Protein AF-K0RCV1-F1 (afdb_monomer)

pLDDT: mean 81.71, std 14.62, range [35.69, 92.94]

Organism: Thalassiosira oceanica (NCBI:txid159749)

Mean predicted aligned error: 7.87 Å

Structure (mmCIF, N/CA/C/O backbone):
data_AF-K0RCV1-F1
#
_entry.id   AF-K0RCV1-F1
#
loop_
_atom_site.group_PDB
_atom_site.id
_atom_site.type_symbol
_atom_site.label_atom_id
_atom_site.label_alt_id
_atom_site.label_comp_id
_atom_site.label_asym_id
_atom_site.label_entity_id
_atom_site.label_seq_id
_atom_site.pdbx_PDB_ins_code
_atom_site.Cartn_x
_atom_site.Cartn_y
_atom_site.Cartn_z
_atom_site.occupancy
_atom_site.B_iso_or_equiv
_atom_site.auth_seq_id
_atom_site.auth_comp_id
_atom_site.auth_asym_id
_atom_site.auth_atom_id
_atom_site.pdbx_PDB_model_num
ATOM 1 N N . MET A 1 1 ? -15.318 2.393 6.350 1.00 85.25 1 MET A N 1
ATOM 2 C CA . MET A 1 1 ? -13.837 2.416 6.229 1.00 85.25 1 MET A CA 1
ATOM 3 C C . MET A 1 1 ? -13.333 1.058 5.774 1.00 85.25 1 MET A C 1
ATOM 5 O O . MET A 1 1 ? -12.731 1.005 4.711 1.00 85.25 1 MET A O 1
ATOM 9 N N . LEU A 1 2 ? -13.640 -0.018 6.510 1.00 87.50 2 LEU A N 1
ATOM 10 C CA . LEU A 1 2 ? -13.223 -1.374 6.148 1.00 87.50 2 LEU A CA 1
ATOM 11 C C . LEU A 1 2 ? -13.758 -1.820 4.776 1.00 87.50 2 LEU A C 1
ATOM 13 O O . LEU A 1 2 ? -12.996 -2.344 3.976 1.00 87.50 2 LEU A O 1
ATOM 17 N N . ASP A 1 3 ? -15.007 -1.494 4.440 1.00 90.44 3 ASP A N 1
ATOM 18 C CA . ASP A 1 3 ? -15.555 -1.798 3.106 1.00 90.44 3 ASP A CA 1
ATOM 19 C C . ASP A 1 3 ? -14.779 -1.100 1.984 1.00 90.44 3 ASP A C 1
ATOM 21 O O . ASP A 1 3 ? -14.496 -1.698 0.950 1.00 90.44 3 ASP A O 1
ATOM 25 N N . ASN A 1 4 ? -14.360 0.150 2.212 1.00 92.25 4 ASN A N 1
ATOM 26 C CA . ASN A 1 4 ? -13.530 0.886 1.258 1.00 92.25 4 ASN A CA 1
ATOM 27 C C . ASN A 1 4 ? -12.146 0.246 1.124 1.00 92.25 4 ASN A C 1
ATOM 29 O O . ASN A 1 4 ? -11.599 0.235 0.026 1.00 92.25 4 ASN A O 1
ATOM 33 N N . LEU A 1 5 ? -11.588 -0.282 2.221 1.00 91.69 5 LEU A N 1
ATOM 34 C CA . LEU A 1 5 ? -10.308 -0.987 2.215 1.00 91.69 5 LEU A CA 1
ATOM 35 C C . LEU A 1 5 ? -10.399 -2.250 1.353 1.00 91.69 5 LEU A C 1
ATOM 37 O O . LEU A 1 5 ? -9.598 -2.437 0.440 1.00 91.69 5 LEU A O 1
ATOM 41 N N . LEU A 1 6 ? -11.409 -3.084 1.612 1.00 91.81 6 LEU A N 1
ATOM 42 C CA . LEU A 1 6 ? -11.636 -4.327 0.877 1.00 91.81 6 LEU A CA 1
ATOM 43 C C . LEU A 1 6 ? -11.953 -4.059 -0.597 1.00 91.81 6 LEU A C 1
ATOM 45 O O . LEU A 1 6 ? -11.437 -4.747 -1.475 1.00 91.81 6 LEU A O 1
ATOM 49 N N . TYR A 1 7 ? -12.742 -3.021 -0.879 1.00 92.81 7 TYR A N 1
ATOM 50 C CA . TYR A 1 7 ? -13.031 -2.582 -2.239 1.00 92.81 7 TYR A CA 1
ATOM 51 C C . TYR A 1 7 ? -11.771 -2.104 -2.970 1.00 92.81 7 TYR A C 1
ATOM 53 O O . TYR A 1 7 ? -11.524 -2.521 -4.101 1.00 92.81 7 TYR A O 1
ATOM 61 N N . ALA A 1 8 ? -10.955 -1.261 -2.329 1.00 92.19 8 ALA A N 1
ATOM 62 C CA . ALA A 1 8 ? -9.707 -0.771 -2.905 1.00 92.19 8 ALA A CA 1
ATOM 63 C C . ALA A 1 8 ? -8.751 -1.924 -3.225 1.00 92.19 8 ALA A C 1
ATOM 65 O O . ALA A 1 8 ? -8.190 -1.948 -4.320 1.00 92.19 8 ALA A O 1
ATOM 66 N N . ASN A 1 9 ? -8.630 -2.893 -2.313 1.00 89.69 9 ASN A N 1
ATOM 67 C CA . ASN A 1 9 ? -7.820 -4.088 -2.529 1.00 89.69 9 ASN A CA 1
ATOM 68 C C . ASN A 1 9 ? -8.355 -4.920 -3.706 1.00 89.69 9 ASN A C 1
ATOM 70 O O . ASN A 1 9 ? -7.635 -5.193 -4.661 1.00 89.69 9 ASN A O 1
ATOM 74 N N . SER A 1 10 ? -9.656 -5.231 -3.709 1.00 91.44 10 SER A N 1
ATOM 75 C CA . SER A 1 10 ? -10.301 -6.030 -4.763 1.00 91.44 10 SER A CA 1
ATOM 76 C C . SER A 1 10 ? -10.205 -5.403 -6.159 1.00 91.44 10 SER A C 1
ATOM 78 O O . SER A 1 10 ? -10.194 -6.123 -7.158 1.00 91.44 10 SER A O 1
ATOM 80 N N . LYS A 1 11 ? -10.157 -4.070 -6.247 1.00 90.69 11 LYS A N 1
ATOM 81 C CA . LYS A 1 11 ? -10.046 -3.324 -7.508 1.00 90.69 11 LYS A CA 1
ATOM 82 C C . LYS A 1 11 ? -8.618 -2.888 -7.841 1.00 90.69 11 LYS A C 1
ATOM 84 O O . LYS A 1 11 ? -8.438 -2.177 -8.824 1.00 90.69 11 LYS A O 1
ATOM 89 N N . ASN A 1 12 ? -7.628 -3.306 -7.050 1.00 87.44 12 ASN A N 1
ATOM 90 C CA . ASN A 1 12 ? -6.220 -2.942 -7.209 1.00 87.44 12 ASN A CA 1
ATOM 91 C C . ASN A 1 12 ? -5.989 -1.416 -7.279 1.00 87.44 12 ASN A C 1
ATOM 93 O O . ASN A 1 12 ? -5.199 -0.904 -8.071 1.00 87.44 12 ASN A O 1
ATOM 97 N N . LEU A 1 13 ? -6.720 -0.660 -6.455 1.00 90.81 13 LEU A N 1
ATOM 98 C CA . LEU A 1 13 ? -6.657 0.801 -6.418 1.00 90.81 13 LEU A CA 1
ATOM 99 C C . LEU A 1 13 ? -5.556 1.258 -5.459 1.00 90.81 13 LEU A C 1
ATOM 101 O O . LEU A 1 13 ? -5.840 1.769 -4.376 1.00 90.81 13 LEU A O 1
ATOM 105 N N . ALA A 1 14 ? -4.295 1.095 -5.863 1.00 90.81 14 ALA A N 1
ATOM 106 C CA . ALA A 1 14 ? -3.131 1.302 -4.998 1.00 90.81 14 ALA A CA 1
ATOM 107 C C . ALA A 1 14 ? -3.084 2.695 -4.328 1.00 90.81 14 ALA A C 1
ATOM 109 O O . ALA A 1 14 ? -2.796 2.806 -3.137 1.00 90.81 14 ALA A O 1
ATOM 110 N N . LEU A 1 15 ? -3.442 3.766 -5.050 1.00 90.56 15 LEU A N 1
ATOM 111 C CA . LEU A 1 15 ? -3.511 5.121 -4.479 1.00 90.56 15 LEU A CA 1
ATOM 112 C C . LEU A 1 15 ? -4.614 5.268 -3.427 1.00 90.56 15 LEU A C 1
ATOM 114 O O . LEU A 1 15 ? -4.438 5.977 -2.436 1.00 90.56 15 LEU A O 1
ATOM 118 N N . PHE A 1 16 ? -5.764 4.628 -3.641 1.00 92.75 16 PHE A N 1
ATOM 119 C CA . PHE A 1 16 ? -6.870 4.696 -2.691 1.00 92.75 16 PHE A CA 1
ATOM 120 C C . PHE A 1 16 ? -6.574 3.852 -1.451 1.00 92.75 16 PHE A C 1
ATOM 122 O O . PHE A 1 16 ? -6.797 4.311 -0.332 1.00 92.75 16 PHE A O 1
ATOM 129 N N . LEU A 1 17 ? -5.984 2.672 -1.651 1.00 92.19 17 LEU A N 1
ATOM 130 C CA . LEU A 1 17 ? -5.510 1.801 -0.584 1.00 92.19 17 LEU A CA 1
ATOM 131 C C . LEU A 1 17 ? -4.491 2.528 0.309 1.00 92.19 17 LEU A C 1
ATOM 133 O O . LEU A 1 17 ? -4.665 2.548 1.526 1.00 92.19 17 LEU A O 1
ATOM 137 N N . GLU A 1 18 ? -3.513 3.234 -0.279 1.00 91.75 18 GLU A N 1
ATOM 138 C CA . GLU A 1 18 ? -2.559 4.074 0.466 1.00 91.75 18 GLU A CA 1
ATOM 139 C C . GLU A 1 18 ? -3.275 5.102 1.355 1.00 91.75 18 GLU A C 1
ATOM 141 O O . GLU A 1 18 ? -2.965 5.230 2.541 1.00 91.75 18 GLU A O 1
ATOM 146 N N . ARG A 1 19 ? -4.264 5.822 0.812 1.00 92.25 19 ARG A N 1
ATOM 147 C CA . ARG A 1 19 ? -5.004 6.847 1.568 1.00 92.25 19 ARG A CA 1
ATOM 148 C C . ARG A 1 19 ? -5.785 6.262 2.740 1.00 92.25 19 ARG A C 1
ATOM 150 O O . ARG A 1 19 ? -5.860 6.895 3.793 1.00 92.25 19 ARG A O 1
ATOM 157 N N . ILE A 1 20 ? -6.365 5.077 2.566 1.00 92.94 20 ILE A N 1
ATOM 158 C CA . ILE A 1 20 ? -7.084 4.385 3.636 1.00 92.94 20 ILE A CA 1
ATOM 159 C C . ILE A 1 20 ? -6.098 3.932 4.717 1.00 92.94 20 ILE A C 1
ATOM 161 O O . ILE A 1 20 ? -6.345 4.188 5.894 1.00 92.94 20 ILE A O 1
ATOM 165 N N . MET A 1 21 ? -4.957 3.346 4.345 1.00 91.94 21 MET A N 1
ATOM 166 C CA . MET A 1 21 ? -3.936 2.922 5.310 1.00 91.94 21 MET A CA 1
ATOM 167 C C . MET A 1 21 ? -3.317 4.096 6.074 1.00 91.94 21 MET A C 1
ATOM 169 O O . MET A 1 21 ? -3.056 3.977 7.271 1.00 91.94 21 MET A O 1
ATOM 173 N N . ASP A 1 22 ? -3.109 5.247 5.427 1.00 91.31 22 ASP A N 1
ATOM 174 C CA . ASP A 1 22 ? -2.687 6.483 6.104 1.00 91.31 22 ASP A CA 1
ATOM 175 C C . ASP A 1 22 ? -3.733 6.934 7.136 1.00 91.31 22 ASP A C 1
ATOM 177 O O . ASP A 1 22 ? -3.387 7.389 8.228 1.00 91.31 22 ASP A O 1
ATOM 181 N N . PHE A 1 23 ? -5.021 6.849 6.788 1.00 92.06 23 PHE A N 1
ATOM 182 C CA . PHE A 1 23 ? -6.111 7.224 7.686 1.00 92.06 23 PHE A CA 1
ATOM 183 C C . PHE A 1 23 ? -6.175 6.298 8.903 1.00 92.06 23 PHE A C 1
ATOM 185 O O . PHE A 1 23 ? -6.308 6.790 10.025 1.00 92.06 23 PHE A O 1
ATOM 192 N N . VAL A 1 24 ? -6.043 4.984 8.690 1.00 91.19 24 VAL A N 1
ATOM 193 C CA . VAL A 1 24 ? -6.030 3.989 9.771 1.00 91.19 24 VAL A CA 1
ATOM 194 C C . VAL A 1 24 ? -4.838 4.219 10.695 1.00 91.19 24 VAL A C 1
ATOM 196 O O . VAL A 1 24 ? -5.029 4.321 11.903 1.00 91.19 24 VAL A O 1
ATOM 199 N N . ALA A 1 25 ? -3.633 4.393 10.144 1.00 90.06 25 ALA A N 1
ATOM 200 C CA . ALA A 1 25 ? -2.430 4.638 10.938 1.00 90.06 25 ALA A CA 1
ATOM 201 C C . ALA A 1 25 ? -2.526 5.921 11.788 1.00 90.06 25 ALA A C 1
ATOM 203 O O . ALA A 1 25 ? -2.074 5.942 12.929 1.00 90.06 25 ALA A O 1
ATOM 204 N N . LYS A 1 26 ? -3.147 6.988 11.262 1.00 91.06 26 LYS A N 1
ATOM 205 C CA . LYS A 1 26 ? -3.317 8.268 11.978 1.00 91.06 26 LYS A CA 1
ATOM 206 C C . LYS A 1 26 ? -4.382 8.252 13.072 1.00 91.06 26 LYS A C 1
ATOM 208 O O . LYS A 1 26 ? -4.302 9.074 13.975 1.00 91.06 26 LYS A O 1
ATOM 213 N N . ASN A 1 27 ? -5.387 7.386 12.961 1.00 91.56 27 ASN A N 1
ATOM 214 C CA . ASN A 1 27 ? -6.532 7.334 13.877 1.00 91.56 27 ASN A CA 1
ATOM 215 C C . ASN A 1 27 ? -6.600 5.995 14.626 1.00 91.56 27 ASN A C 1
ATOM 217 O O . ASN A 1 27 ? -7.687 5.543 14.989 1.00 91.56 27 ASN A O 1
ATOM 221 N N . GLY A 1 28 ? -5.456 5.327 14.809 1.00 87.81 28 GLY A N 1
ATOM 222 C CA . GLY A 1 28 ? -5.398 4.006 15.433 1.00 87.81 28 GLY A CA 1
ATOM 223 C C . GLY A 1 28 ? -6.036 3.977 16.825 1.00 87.81 28 GLY A C 1
ATOM 224 O O . GLY A 1 28 ? -6.749 3.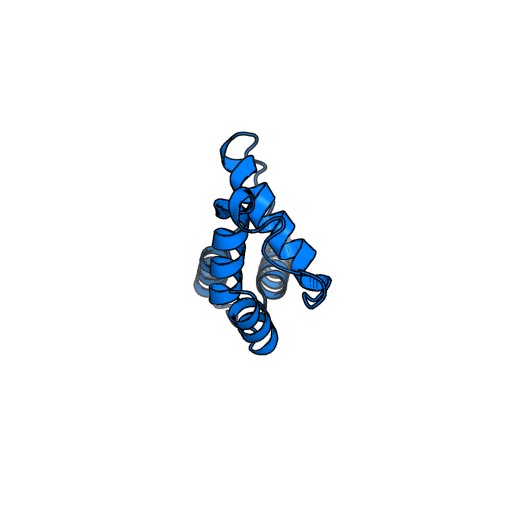034 17.142 1.00 87.81 28 GLY A O 1
ATOM 225 N N . ASP A 1 29 ? -5.880 5.047 17.605 1.00 88.94 29 ASP A N 1
ATOM 226 C CA . ASP A 1 29 ? -6.480 5.240 18.933 1.00 88.94 29 ASP A CA 1
ATOM 227 C C . ASP A 1 29 ? -8.015 5.161 18.940 1.00 88.94 29 ASP A C 1
ATOM 229 O O . ASP A 1 29 ? -8.599 4.690 19.909 1.00 88.94 29 ASP A O 1
ATOM 233 N N . LYS A 1 30 ? -8.665 5.589 17.853 1.00 88.62 30 LYS A N 1
ATOM 234 C CA . LYS A 1 30 ? -10.130 5.573 17.707 1.00 88.62 30 LYS A CA 1
ATOM 235 C C . LYS A 1 30 ? -10.658 4.310 17.041 1.00 88.62 30 LYS A C 1
ATOM 237 O O . LYS A 1 30 ? -11.851 4.044 17.098 1.00 88.62 30 LYS A O 1
ATOM 242 N N . ILE A 1 31 ? -9.802 3.592 16.319 1.00 88.38 31 ILE A N 1
ATOM 243 C CA . ILE A 1 31 ? -10.194 2.430 15.511 1.00 88.38 31 ILE A CA 1
ATOM 244 C C . ILE A 1 31 ? -9.963 1.129 16.288 1.00 88.38 31 ILE A C 1
ATOM 246 O O . ILE A 1 31 ? -10.726 0.173 16.130 1.00 88.38 31 ILE A O 1
ATOM 250 N N . VAL A 1 32 ? -8.925 1.080 17.128 1.00 85.94 32 VAL A N 1
ATOM 251 C CA . VAL A 1 32 ? -8.624 -0.076 17.979 1.00 85.94 32 VAL A CA 1
ATOM 252 C C . VAL A 1 32 ? -9.772 -0.289 18.968 1.00 85.94 32 VAL A C 1
ATOM 254 O O . VAL A 1 32 ? -10.075 0.580 19.774 1.00 85.94 32 VAL A O 1
ATOM 257 N N . GLY A 1 33 ? -10.409 -1.460 18.895 1.00 84.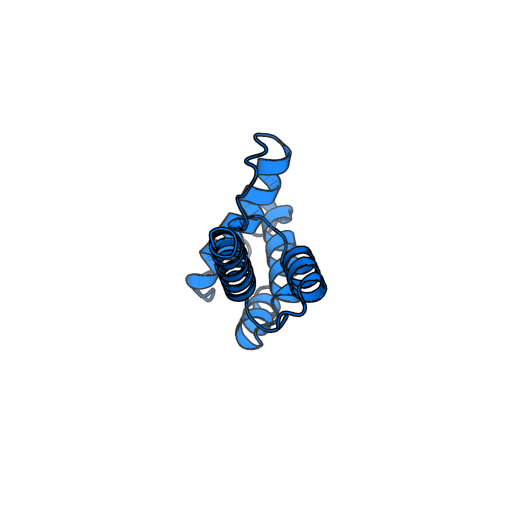50 33 GLY A N 1
ATOM 258 C CA . GLY A 1 33 ? -11.562 -1.828 19.727 1.00 84.50 33 GLY A CA 1
ATOM 259 C C . GLY A 1 33 ? -12.924 -1.556 19.081 1.00 84.50 33 GLY A C 1
ATOM 260 O O . GLY A 1 33 ? -13.871 -2.279 19.372 1.00 84.50 33 GLY A O 1
ATOM 261 N N . GLU A 1 34 ? -13.006 -0.608 18.144 1.00 87.12 34 GLU A N 1
ATOM 262 C CA . GLU A 1 34 ? -14.257 -0.233 17.462 1.00 87.12 34 GLU A CA 1
ATOM 263 C C . GLU A 1 34 ? -14.476 -0.996 1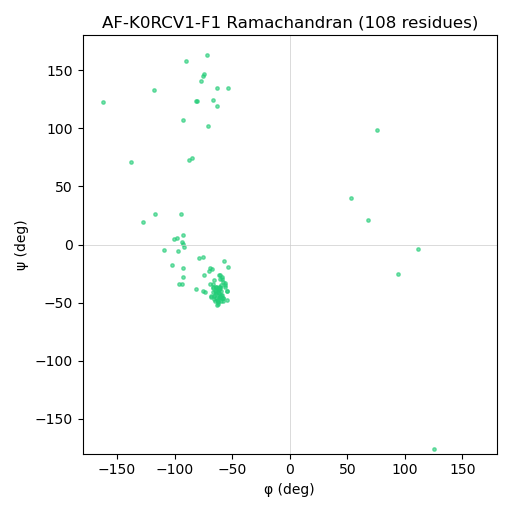6.146 1.00 87.12 34 GLU A C 1
ATOM 265 O O . GLU A 1 34 ? -15.608 -1.208 15.712 1.00 87.12 34 GLU A O 1
ATOM 270 N N . VAL A 1 35 ? -13.393 -1.420 15.483 1.00 84.69 35 VAL A N 1
ATOM 271 C CA . VAL A 1 35 ? -13.453 -2.115 14.187 1.00 84.69 35 VAL A CA 1
ATOM 272 C C . VAL A 1 35 ? -12.876 -3.524 14.295 1.00 84.69 35 VAL A C 1
ATOM 274 O O . VAL A 1 35 ? -11.774 -3.728 14.804 1.00 84.69 35 VAL A O 1
ATOM 277 N N . SER A 1 36 ? -13.600 -4.511 13.755 1.00 85.94 36 SER A N 1
ATOM 278 C CA . SER A 1 36 ? -13.084 -5.874 13.593 1.00 85.94 36 SER A CA 1
ATOM 279 C C . SER A 1 36 ? -12.203 -5.973 12.351 1.00 85.94 36 SER A C 1
ATOM 281 O O . SER A 1 36 ? -12.658 -5.722 11.237 1.00 85.94 36 SER A O 1
ATOM 283 N N . PHE A 1 37 ? -10.956 -6.405 12.533 1.00 86.19 37 PHE A N 1
ATOM 284 C CA . PHE A 1 37 ? -10.012 -6.645 11.437 1.00 86.19 37 PHE A CA 1
ATOM 285 C C . PHE A 1 37 ? -10.012 -8.100 10.934 1.00 86.19 37 PHE A C 1
ATOM 287 O O . PHE A 1 37 ? -9.192 -8.463 10.100 1.00 86.19 37 PHE A O 1
ATOM 294 N N . SER A 1 38 ? -10.944 -8.939 11.403 1.00 87.44 38 SER A N 1
ATOM 295 C CA . SER A 1 38 ? -11.023 -10.369 11.046 1.00 87.44 38 SER A CA 1
ATOM 296 C C . SER A 1 38 ? -11.220 -10.640 9.549 1.00 87.44 38 SER A C 1
ATOM 298 O O . SER A 1 38 ? -10.839 -11.695 9.058 1.00 87.44 38 SER A O 1
ATOM 300 N N . SER A 1 39 ? -11.814 -9.688 8.826 1.00 85.19 39 SER A N 1
ATOM 301 C CA . SER A 1 39 ? -12.072 -9.787 7.384 1.00 85.19 39 SER A CA 1
ATOM 302 C C . SER A 1 39 ? -10.970 -9.159 6.527 1.00 85.19 39 SER A C 1
ATOM 304 O O . SER A 1 39 ? -11.111 -9.108 5.309 1.00 85.1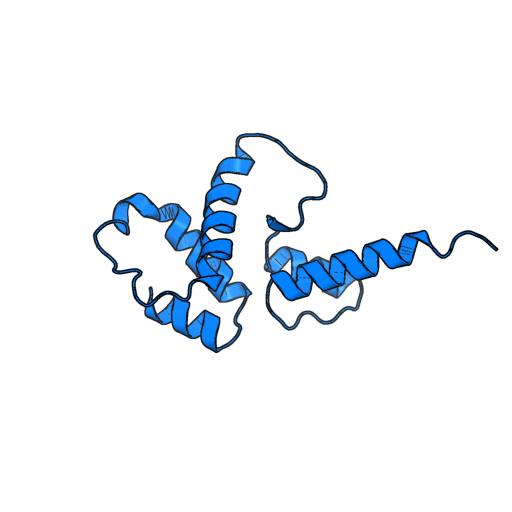9 39 SER A O 1
ATOM 306 N N . VAL A 1 40 ? -9.899 -8.639 7.137 1.00 86.06 40 VAL A N 1
ATOM 307 C CA . VAL A 1 40 ? -8.793 -8.010 6.404 1.00 86.06 40 VAL A CA 1
ATOM 308 C C . VAL A 1 40 ? -7.848 -9.094 5.888 1.00 86.06 40 VAL A C 1
ATOM 310 O O . VAL A 1 40 ? -7.331 -9.872 6.691 1.00 86.06 40 VAL A O 1
ATOM 313 N N . PRO A 1 41 ? -7.585 -9.146 4.570 1.00 87.56 41 PRO A N 1
ATOM 314 C CA . PRO A 1 41 ? -6.573 -10.027 4.005 1.00 87.56 41 PRO A CA 1
ATOM 315 C C . PRO A 1 41 ? -5.208 -9.835 4.671 1.00 87.56 41 PRO A C 1
ATOM 317 O O . PRO A 1 41 ? -4.747 -8.707 4.850 1.00 87.56 41 PRO A O 1
ATOM 320 N N . GLY A 1 42 ? -4.539 -10.941 5.002 1.00 86.44 42 GLY A N 1
ATOM 321 C CA . GLY A 1 42 ? -3.230 -10.908 5.664 1.00 86.44 42 GLY A CA 1
ATOM 322 C C . GLY A 1 42 ? -2.160 -10.153 4.868 1.00 86.44 42 GLY A C 1
ATOM 323 O O . GLY A 1 42 ? -1.296 -9.520 5.464 1.00 86.44 42 GLY A O 1
ATOM 324 N N . GLU A 1 43 ? -2.257 -10.137 3.539 1.00 84.75 43 GLU A N 1
ATOM 325 C CA . GLU A 1 43 ? -1.387 -9.354 2.647 1.00 84.75 43 GLU A CA 1
ATOM 326 C C . GLU A 1 43 ? -1.385 -7.845 2.966 1.00 84.75 43 GLU A C 1
ATOM 328 O O . GLU A 1 43 ? -0.340 -7.202 2.911 1.00 84.75 43 GLU A O 1
ATOM 333 N N . LEU A 1 44 ? -2.515 -7.293 3.428 1.00 88.12 44 LEU A N 1
ATOM 334 C CA . LEU A 1 44 ? -2.649 -5.873 3.769 1.00 88.12 44 LEU A CA 1
ATOM 335 C C . LEU A 1 44 ? -1.979 -5.498 5.097 1.00 88.12 44 LEU A C 1
ATOM 337 O O . LEU A 1 44 ? -1.839 -4.314 5.414 1.00 88.12 44 LEU A O 1
ATOM 341 N N . THR A 1 45 ? -1.554 -6.484 5.894 1.00 88.25 45 THR A N 1
ATOM 342 C CA . THR A 1 45 ? -0.822 -6.219 7.142 1.00 88.25 45 THR A CA 1
ATOM 343 C C . THR A 1 45 ? 0.518 -5.545 6.862 1.00 88.25 45 THR A C 1
ATOM 345 O O . THR A 1 45 ? 0.893 -4.621 7.584 1.00 88.25 45 THR A O 1
ATOM 348 N N . SER A 1 46 ? 1.192 -5.926 5.775 1.00 86.69 46 SER A N 1
ATOM 349 C CA . SER A 1 46 ? 2.434 -5.302 5.313 1.00 86.69 46 SER A CA 1
ATOM 350 C C . SER A 1 46 ? 2.229 -3.828 4.969 1.00 86.69 46 SER A C 1
ATOM 352 O O . SER A 1 46 ? 3.022 -2.980 5.385 1.00 86.69 46 SER A O 1
ATOM 354 N N . ASP A 1 47 ? 1.138 -3.501 4.276 1.00 88.38 47 ASP A N 1
ATOM 355 C CA . ASP A 1 47 ? 0.788 -2.123 3.922 1.00 88.38 47 ASP A CA 1
ATOM 356 C C . ASP A 1 47 ? 0.451 -1.286 5.159 1.00 88.38 47 ASP A C 1
ATOM 358 O O . ASP A 1 47 ? 0.891 -0.138 5.287 1.00 88.38 47 ASP A O 1
ATOM 362 N N . LEU A 1 48 ? -0.282 -1.870 6.111 1.00 89.56 48 LEU A N 1
ATOM 363 C CA . LEU A 1 48 ? -0.616 -1.221 7.376 1.00 89.56 48 LEU A CA 1
ATOM 364 C C . LEU A 1 48 ? 0.636 -0.942 8.219 1.00 89.56 48 LEU A C 1
ATOM 366 O O . LEU A 1 48 ? 0.802 0.174 8.723 1.00 89.56 48 LEU A O 1
ATOM 370 N N . LEU A 1 49 ? 1.534 -1.924 8.352 1.00 88.94 49 LEU A N 1
ATOM 371 C CA . LEU A 1 49 ? 2.819 -1.758 9.035 1.00 88.94 49 LEU A CA 1
ATOM 372 C C . LEU A 1 49 ? 3.663 -0.695 8.339 1.00 88.94 49 LEU A C 1
ATOM 374 O O . LEU A 1 49 ? 4.164 0.213 8.991 1.00 88.94 49 LEU A O 1
ATOM 378 N N . THR A 1 50 ? 3.743 -0.738 7.012 1.00 88.00 50 THR A N 1
ATOM 379 C CA . THR A 1 50 ? 4.476 0.254 6.224 1.00 88.00 50 THR A CA 1
ATOM 380 C C . THR A 1 50 ? 3.928 1.661 6.449 1.00 88.00 50 THR A C 1
ATOM 382 O O . THR A 1 50 ? 4.703 2.589 6.667 1.00 88.00 50 THR A O 1
ATOM 385 N N . SER A 1 51 ? 2.606 1.844 6.426 1.00 88.19 51 SER A N 1
ATOM 386 C CA . SER A 1 51 ? 1.954 3.131 6.706 1.00 88.19 51 SER A CA 1
ATOM 387 C C . SER A 1 51 ? 2.246 3.627 8.129 1.00 88.19 51 SER A C 1
ATOM 389 O O . SER A 1 51 ? 2.651 4.774 8.330 1.00 88.19 51 SER A O 1
ATOM 391 N N . THR A 1 52 ? 2.137 2.735 9.116 1.00 87.81 52 THR A N 1
ATOM 392 C CA . THR A 1 52 ? 2.373 3.036 10.535 1.00 87.81 52 THR A CA 1
ATOM 393 C C . THR A 1 52 ? 3.832 3.412 10.795 1.00 87.81 52 THR A C 1
ATOM 395 O O . THR A 1 52 ? 4.118 4.453 11.387 1.00 87.81 52 THR A O 1
ATOM 398 N N . THR A 1 53 ? 4.777 2.613 10.295 1.00 86.62 53 THR A N 1
ATOM 399 C CA . THR A 1 53 ? 6.215 2.862 10.429 1.00 86.62 53 THR A CA 1
ATOM 400 C C . THR A 1 53 ? 6.638 4.110 9.657 1.00 86.62 53 THR A C 1
ATOM 402 O O . THR A 1 53 ? 7.478 4.864 10.137 1.00 86.62 53 THR A O 1
ATOM 405 N N . ARG A 1 54 ? 6.023 4.416 8.509 1.00 84.00 54 ARG A N 1
ATOM 406 C CA . ARG A 1 54 ? 6.285 5.658 7.759 1.00 84.00 54 ARG A CA 1
ATOM 407 C C . ARG A 1 54 ? 5.964 6.911 8.575 1.00 84.00 54 ARG A C 1
ATOM 409 O O . ARG A 1 54 ? 6.711 7.881 8.489 1.00 84.00 54 ARG A O 1
ATOM 416 N N . GLY A 1 55 ? 4.912 6.879 9.397 1.00 72.56 55 GLY A N 1
ATOM 417 C CA . GLY A 1 55 ? 4.605 7.947 10.357 1.00 72.56 55 GLY A CA 1
ATOM 418 C C . GLY A 1 55 ? 5.624 8.078 11.500 1.00 72.56 55 GLY A C 1
ATOM 419 O O . GLY A 1 55 ? 5.726 9.139 12.107 1.00 72.56 55 GLY A O 1
ATOM 420 N N . GLN A 1 56 ? 6.399 7.025 11.780 1.00 70.25 56 GLN A N 1
ATOM 421 C CA . GLN A 1 56 ? 7.449 7.003 12.807 1.00 70.25 56 GLN A CA 1
ATOM 422 C C . GLN A 1 56 ? 8.845 7.347 12.246 1.00 70.25 56 GLN A C 1
ATOM 424 O O . GLN A 1 56 ? 9.645 7.987 12.931 1.00 70.25 56 GLN A O 1
ATOM 429 N N . ILE A 1 57 ? 9.145 6.966 10.997 1.00 64.56 57 ILE A N 1
ATOM 430 C CA . ILE A 1 57 ? 10.440 7.203 10.326 1.00 64.56 57 ILE A CA 1
ATOM 431 C C . ILE A 1 57 ? 10.698 8.694 10.086 1.00 64.56 57 ILE A C 1
ATOM 433 O O . ILE A 1 57 ? 11.847 9.124 10.170 1.00 64.56 57 ILE A O 1
ATOM 437 N N . SER A 1 58 ? 9.661 9.517 9.886 1.00 54.00 58 SER A N 1
ATOM 438 C CA . SER A 1 58 ? 9.821 10.980 9.807 1.00 54.00 58 SER A CA 1
ATOM 439 C C . SER A 1 58 ? 10.485 11.600 11.047 1.00 54.00 58 SER A C 1
ATOM 441 O O . SER A 1 58 ? 10.938 12.738 10.986 1.00 54.00 58 SER A O 1
ATOM 443 N N . SER A 1 59 ? 10.572 10.853 12.152 1.00 49.69 59 SER A N 1
ATOM 444 C CA . SER A 1 59 ? 11.165 11.278 13.422 1.00 49.69 59 SER A CA 1
ATOM 445 C C . SER A 1 59 ? 12.577 10.726 13.651 1.00 49.69 59 SER A C 1
ATOM 447 O O . SER A 1 59 ? 13.300 11.231 14.507 1.00 49.69 59 SER A O 1
ATOM 449 N N . SER A 1 60 ? 12.997 9.677 12.931 1.00 51.75 60 SER A N 1
ATOM 450 C CA . SER A 1 60 ? 14.300 9.044 13.155 1.00 51.75 60 SER A CA 1
ATOM 451 C C . SER A 1 60 ? 14.750 8.184 11.967 1.00 51.75 60 SER A C 1
ATOM 453 O O . SER A 1 60 ? 14.1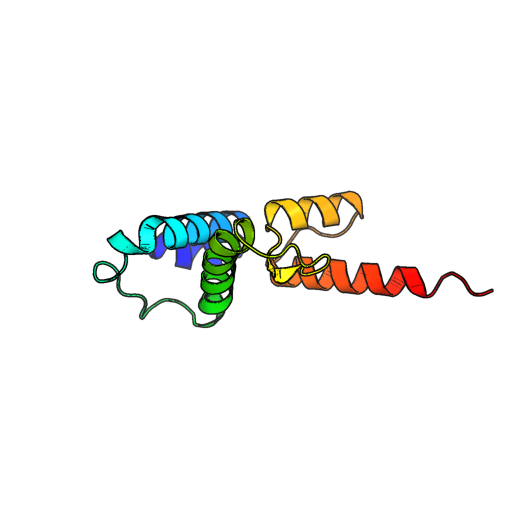04 7.203 11.617 1.00 51.75 60 SER A O 1
ATOM 455 N N . ARG A 1 61 ? 15.937 8.514 11.435 1.00 47.94 61 ARG A N 1
ATOM 456 C CA . ARG A 1 61 ? 16.725 7.765 10.433 1.00 47.94 61 ARG A CA 1
ATOM 457 C C . ARG A 1 61 ? 16.222 7.843 8.978 1.00 47.94 61 ARG A C 1
ATOM 459 O O . ARG A 1 61 ? 15.407 7.051 8.521 1.00 47.94 61 ARG A O 1
ATOM 466 N N . ASN A 1 62 ? 16.852 8.733 8.208 1.00 43.88 62 ASN A N 1
ATOM 467 C CA . ASN A 1 62 ? 16.906 8.628 6.750 1.00 43.88 62 ASN A CA 1
ATOM 468 C C . ASN A 1 62 ? 17.825 7.455 6.382 1.00 43.88 62 ASN A C 1
ATOM 470 O O . ASN A 1 62 ? 19.044 7.594 6.455 1.00 43.88 62 ASN A O 1
ATOM 474 N N . VAL A 1 63 ? 17.258 6.308 6.005 1.00 48.84 63 VAL A N 1
ATOM 475 C CA . VAL A 1 63 ? 18.002 5.265 5.285 1.00 48.84 63 VAL A CA 1
ATOM 476 C C . VAL A 1 63 ? 17.781 5.509 3.789 1.00 48.84 63 VAL A C 1
ATOM 478 O O . VAL A 1 63 ? 16.668 5.299 3.299 1.00 48.84 63 VAL A O 1
ATOM 481 N N . PRO A 1 64 ? 18.791 5.999 3.049 1.00 43.59 64 PRO A N 1
ATOM 482 C CA . PRO A 1 64 ? 18.675 6.207 1.613 1.00 43.59 64 PRO A CA 1
ATOM 483 C C . PRO A 1 64 ? 18.541 4.841 0.930 1.00 43.59 64 PRO A C 1
ATOM 485 O O . PRO A 1 64 ? 19.386 3.974 1.123 1.00 43.59 64 PRO A O 1
ATOM 488 N N . GLY A 1 65 ? 17.479 4.637 0.148 1.00 58.00 65 GLY A N 1
ATOM 489 C CA . GLY A 1 65 ? 17.304 3.434 -0.683 1.00 58.00 65 GLY A CA 1
ATOM 490 C C . GLY A 1 65 ? 16.182 2.482 -0.264 1.00 58.00 65 GLY A C 1
ATOM 491 O O . GLY A 1 65 ? 15.895 1.528 -0.985 1.00 58.00 65 GLY A O 1
ATOM 492 N N . ASP A 1 66 ? 15.487 2.745 0.843 1.00 71.00 66 ASP A N 1
ATOM 493 C CA . ASP A 1 66 ? 14.425 1.856 1.320 1.00 71.00 66 ASP A CA 1
ATOM 494 C C . ASP A 1 66 ? 13.082 2.160 0.628 1.00 71.00 66 ASP A C 1
ATOM 496 O O . ASP A 1 66 ? 12.166 2.761 1.194 1.00 71.00 66 ASP A O 1
ATOM 500 N N . LEU A 1 67 ? 12.973 1.751 -0.644 1.00 77.94 67 LEU A N 1
ATOM 501 C CA . LEU A 1 67 ? 11.784 1.956 -1.491 1.00 77.94 67 LEU A CA 1
ATOM 502 C C . LEU A 1 67 ? 10.482 1.441 -0.851 1.00 77.94 67 LEU A C 1
ATOM 504 O O . LEU A 1 67 ? 9.406 1.902 -1.219 1.00 77.94 67 LEU A O 1
ATOM 508 N N . LYS A 1 68 ? 10.576 0.543 0.140 1.00 80.44 68 LYS A N 1
ATOM 509 C CA . LYS A 1 68 ? 9.432 -0.008 0.877 1.00 80.44 68 LYS A CA 1
ATOM 510 C C . LYS A 1 68 ? 8.585 1.049 1.586 1.00 80.44 68 LYS A C 1
ATOM 512 O O . LYS A 1 68 ? 7.390 0.851 1.735 1.00 80.44 68 LYS A O 1
ATOM 517 N N . PHE A 1 69 ? 9.163 2.188 1.977 1.00 82.69 69 PHE A N 1
ATOM 518 C CA . PHE A 1 69 ? 8.420 3.274 2.634 1.00 82.69 69 PHE A CA 1
ATOM 519 C C . PHE A 1 69 ? 8.060 4.428 1.690 1.00 82.69 69 PHE A C 1
ATOM 521 O O . PHE A 1 69 ? 7.524 5.448 2.135 1.00 82.69 69 PHE A O 1
ATOM 528 N N . VAL A 1 70 ? 8.346 4.303 0.392 1.00 86.12 70 VAL A N 1
ATOM 529 C CA . VAL A 1 70 ? 7.985 5.317 -0.607 1.00 86.12 70 VAL A CA 1
ATOM 530 C C . VAL A 1 70 ? 6.483 5.244 -0.884 1.00 86.12 70 VAL A C 1
ATOM 532 O O . VAL A 1 70 ? 5.840 4.208 -0.715 1.00 86.12 70 VAL A O 1
ATOM 535 N N . ARG A 1 71 ? 5.860 6.391 -1.163 1.00 88.88 71 ARG A N 1
ATOM 536 C CA . ARG A 1 71 ? 4.416 6.467 -1.436 1.00 88.88 71 ARG A CA 1
ATOM 537 C C . ARG A 1 71 ? 4.122 5.942 -2.832 1.00 88.88 71 ARG A C 1
ATOM 539 O O . ARG A 1 71 ? 4.900 6.208 -3.737 1.00 88.88 71 ARG A O 1
ATOM 546 N N . VAL A 1 72 ? 2.987 5.284 -3.034 1.00 89.56 72 VAL A N 1
ATOM 547 C CA . VAL A 1 72 ? 2.501 4.844 -4.352 1.00 89.56 72 VAL A CA 1
ATOM 548 C C . VAL A 1 72 ? 2.443 6.024 -5.320 1.00 89.56 72 VAL A C 1
ATOM 550 O O . VAL A 1 72 ? 2.864 5.915 -6.466 1.00 89.56 72 VAL A O 1
ATOM 553 N N . SER A 1 73 ? 2.014 7.192 -4.836 1.00 87.69 73 SER A N 1
ATOM 554 C CA . SER A 1 73 ? 2.018 8.435 -5.619 1.00 87.69 73 SER A CA 1
ATOM 555 C C . SER A 1 73 ? 3.411 8.858 -6.100 1.00 87.69 73 SER A C 1
ATOM 557 O O . SER A 1 73 ? 3.547 9.389 -7.197 1.00 87.69 73 SER A O 1
ATOM 559 N N . GLU A 1 74 ? 4.446 8.614 -5.300 1.00 89.88 74 GLU A N 1
ATOM 560 C CA . GLU A 1 74 ? 5.839 8.904 -5.640 1.00 89.88 74 GLU A CA 1
ATOM 561 C C . GLU A 1 74 ? 6.448 7.799 -6.519 1.00 89.88 74 GLU A C 1
ATOM 563 O O . GLU A 1 74 ? 7.175 8.095 -7.463 1.00 89.88 74 GLU A O 1
ATOM 568 N N . LEU A 1 75 ? 6.111 6.531 -6.267 1.00 90.19 75 LEU A N 1
ATOM 569 C CA . LEU A 1 75 ? 6.507 5.399 -7.110 1.00 90.19 75 LEU A CA 1
ATOM 570 C C . LEU A 1 75 ? 5.981 5.569 -8.541 1.00 90.19 75 LEU A C 1
ATOM 572 O O . LEU A 1 75 ? 6.749 5.432 -9.490 1.00 90.19 75 LEU A O 1
ATOM 576 N N . GLY A 1 76 ? 4.710 5.952 -8.693 1.00 88.94 76 GLY A N 1
ATOM 577 C CA . GLY A 1 76 ? 4.101 6.205 -9.996 1.00 88.94 76 GLY A CA 1
ATOM 578 C C . GLY A 1 76 ? 4.774 7.345 -10.761 1.00 88.94 76 GLY A C 1
ATOM 579 O O . GLY A 1 76 ? 4.991 7.218 -11.961 1.00 88.94 76 GLY A O 1
ATOM 580 N N . LYS A 1 77 ? 5.193 8.417 -10.072 1.00 90.75 77 LYS A N 1
ATOM 581 C CA . LYS A 1 77 ? 5.991 9.490 -10.692 1.00 90.75 77 LYS A CA 1
ATOM 582 C C . LYS A 1 77 ? 7.330 8.969 -11.206 1.00 90.75 77 LYS A C 1
ATOM 584 O O . LYS A 1 77 ? 7.648 9.161 -12.369 1.00 90.75 77 LYS A O 1
ATOM 589 N N . ARG A 1 78 ? 8.073 8.232 -10.376 1.00 90.50 78 ARG A N 1
ATOM 590 C CA . ARG A 1 78 ? 9.384 7.678 -10.760 1.00 90.50 78 ARG A CA 1
ATOM 591 C C . ARG A 1 78 ? 9.301 6.702 -11.930 1.00 90.50 78 ARG A C 1
ATOM 593 O O . ARG A 1 78 ? 10.214 6.657 -12.748 1.00 90.50 78 ARG A O 1
ATOM 600 N N . LEU A 1 79 ? 8.237 5.902 -11.991 1.00 90.50 79 LEU A N 1
ATOM 601 C CA . LEU A 1 79 ? 7.976 5.013 -13.122 1.00 90.50 79 LEU A CA 1
ATOM 602 C C . LEU A 1 79 ? 7.627 5.806 -14.378 1.00 90.50 79 LEU A C 1
ATOM 604 O O . LEU A 1 79 ? 8.190 5.530 -15.434 1.00 90.50 79 LEU A O 1
ATOM 608 N N . HIS A 1 80 ? 6.767 6.818 -14.252 1.00 91.06 80 HIS A N 1
ATOM 609 C CA . HIS A 1 80 ? 6.403 7.698 -15.357 1.00 91.06 80 HIS A CA 1
ATOM 610 C C . HIS A 1 80 ? 7.624 8.399 -15.961 1.00 91.06 80 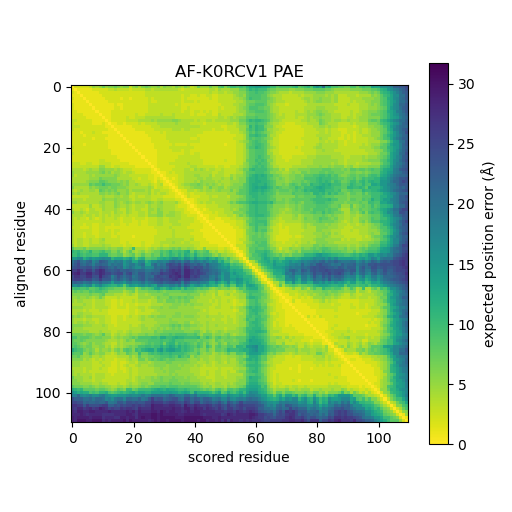HIS A C 1
ATOM 612 O O . HIS A 1 80 ? 7.810 8.359 -17.174 1.00 91.06 80 HIS A O 1
ATOM 618 N N . ASP A 1 81 ? 8.501 8.949 -15.118 1.00 91.50 81 ASP A N 1
ATOM 619 C CA . ASP A 1 81 ? 9.734 9.625 -15.540 1.00 91.50 81 ASP A CA 1
ATOM 620 C C . ASP A 1 81 ? 10.694 8.681 -16.291 1.00 91.50 81 ASP A C 1
ATOM 622 O O . ASP A 1 81 ? 11.490 9.119 -17.119 1.00 91.50 81 ASP A O 1
ATOM 626 N N . LYS A 1 82 ? 10.608 7.371 -16.023 1.00 89.12 82 LYS A N 1
ATOM 627 C CA . LYS A 1 82 ? 11.367 6.307 -16.701 1.00 89.12 82 LYS A CA 1
ATOM 628 C C . LYS A 1 82 ? 10.631 5.692 -17.899 1.00 89.12 82 LYS A C 1
ATOM 630 O O . LYS A 1 82 ? 11.165 4.776 -18.519 1.00 89.12 82 LYS A O 1
ATOM 635 N N . GLY A 1 83 ? 9.419 6.150 -18.217 1.00 90.00 83 GLY A N 1
ATOM 636 C CA . GLY A 1 83 ? 8.582 5.580 -19.278 1.00 90.00 83 GLY A CA 1
ATOM 637 C C . GLY A 1 83 ? 8.066 4.165 -18.983 1.00 90.00 83 GLY A C 1
ATOM 638 O O . GLY A 1 83 ? 7.732 3.432 -19.911 1.00 90.00 83 GLY A O 1
ATOM 639 N N . LEU A 1 84 ? 8.024 3.760 -17.710 1.00 89.88 84 LEU A N 1
ATOM 640 C CA . LEU A 1 84 ? 7.555 2.445 -17.273 1.00 89.88 84 LEU A CA 1
ATOM 641 C C . LEU A 1 84 ? 6.047 2.451 -16.983 1.00 89.88 84 LEU A C 1
ATOM 643 O O . LEU A 1 84 ? 5.446 3.492 -16.709 1.00 89.88 84 LEU A O 1
ATOM 647 N N . CYS A 1 85 ? 5.435 1.265 -17.023 1.00 86.25 85 CYS A N 1
ATOM 648 C CA . CYS A 1 85 ? 4.023 1.089 -16.693 1.00 86.25 85 CYS A CA 1
ATOM 649 C C . CYS A 1 85 ? 3.756 1.461 -15.226 1.00 86.25 85 CYS A C 1
ATOM 651 O O . CYS A 1 85 ? 4.501 1.058 -14.336 1.00 86.25 85 CYS A O 1
ATOM 653 N N . ILE A 1 86 ? 2.688 2.228 -14.992 1.00 83.88 86 ILE A N 1
ATOM 654 C CA . ILE A 1 86 ? 2.271 2.695 -13.659 1.00 83.88 86 ILE A CA 1
ATOM 655 C C . ILE A 1 86 ? 1.180 1.779 -13.072 1.00 83.88 86 ILE A C 1
ATOM 657 O O . ILE A 1 86 ? 0.794 1.944 -11.919 1.00 83.88 86 ILE A O 1
ATOM 661 N N . ASP A 1 87 ? 0.674 0.806 -13.833 1.00 79.62 87 ASP A N 1
ATOM 662 C CA . ASP A 1 87 ? -0.384 -0.081 -13.355 1.00 79.62 87 ASP A CA 1
ATOM 663 C C . ASP A 1 87 ? 0.163 -1.152 -12.406 1.00 79.62 87 ASP A C 1
ATOM 665 O O . ASP A 1 87 ? 1.233 -1.725 -12.617 1.00 79.62 87 ASP A O 1
ATOM 669 N N . GLY A 1 88 ? -0.611 -1.443 -11.359 1.00 82.00 88 GLY A N 1
ATOM 670 C CA . GLY A 1 88 ? -0.315 -2.500 -10.396 1.00 82.00 88 GLY A CA 1
ATOM 671 C C . GLY A 1 88 ? -0.283 -2.031 -8.943 1.00 82.00 88 GLY A C 1
ATOM 672 O O . GLY A 1 88 ? -0.578 -0.881 -8.610 1.00 82.00 88 GLY A O 1
ATOM 673 N N . SER A 1 89 ? 0.071 -2.964 -8.061 1.00 86.38 89 SER A N 1
ATOM 674 C CA . SER A 1 89 ? 0.248 -2.694 -6.635 1.00 86.38 89 SER A CA 1
ATOM 675 C C . SER A 1 89 ? 1.516 -1.870 -6.381 1.00 86.38 89 SER A C 1
ATOM 677 O O . SER A 1 89 ? 2.430 -1.832 -7.208 1.00 86.38 89 SER A O 1
ATOM 679 N N . GLY A 1 90 ? 1.628 -1.256 -5.198 1.00 85.50 90 GLY A N 1
ATOM 680 C CA . GLY A 1 90 ? 2.864 -0.576 -4.791 1.00 85.50 90 GLY A CA 1
ATOM 681 C C . GLY A 1 90 ? 4.091 -1.499 -4.827 1.00 85.50 90 GLY A C 1
ATOM 682 O O . GLY A 1 90 ? 5.173 -1.073 -5.222 1.00 85.50 90 GLY A O 1
ATOM 683 N N . GLU A 1 91 ? 3.916 -2.781 -4.505 1.00 86.69 91 GLU A N 1
ATOM 684 C CA . GLU A 1 91 ? 4.976 -3.793 -4.592 1.00 86.69 91 GLU A CA 1
ATOM 685 C C . GLU A 1 91 ? 5.447 -4.022 -6.031 1.00 86.69 91 GLU A C 1
ATOM 687 O O . GLU A 1 91 ? 6.653 -4.075 -6.276 1.00 86.69 91 GLU A O 1
ATOM 692 N N . THR A 1 92 ? 4.513 -4.078 -6.987 1.00 88.44 92 THR A N 1
ATOM 693 C CA . THR A 1 92 ? 4.830 -4.198 -8.420 1.00 88.44 92 THR A CA 1
ATOM 694 C C . THR A 1 92 ? 5.664 -3.004 -8.874 1.00 88.44 92 THR A C 1
ATOM 696 O O . THR A 1 92 ? 6.704 -3.166 -9.511 1.00 88.44 92 THR A O 1
ATOM 699 N N . MET A 1 93 ? 5.265 -1.797 -8.464 1.00 90.56 93 MET A N 1
ATOM 700 C CA . MET A 1 93 ? 5.999 -0.577 -8.795 1.00 90.56 93 MET A CA 1
ATOM 701 C C . MET A 1 93 ? 7.419 -0.572 -8.211 1.00 90.56 93 MET A C 1
ATOM 703 O O . MET A 1 93 ? 8.372 -0.170 -8.880 1.00 90.56 93 MET A O 1
ATOM 707 N N . ILE A 1 94 ? 7.581 -1.034 -6.967 1.00 89.56 94 ILE A N 1
ATOM 708 C CA . ILE A 1 94 ? 8.895 -1.159 -6.322 1.00 89.56 94 ILE A CA 1
ATOM 709 C C . ILE A 1 94 ? 9.760 -2.191 -7.049 1.00 89.56 94 ILE A C 1
ATOM 711 O O . ILE A 1 94 ? 10.946 -1.936 -7.256 1.00 89.56 94 ILE A O 1
ATOM 715 N N . ALA A 1 95 ? 9.195 -3.341 -7.422 1.00 89.75 95 ALA A N 1
ATOM 716 C CA . ALA A 1 95 ? 9.910 -4.385 -8.148 1.00 89.75 95 ALA A CA 1
ATOM 717 C C . ALA A 1 95 ? 10.437 -3.864 -9.494 1.00 89.75 95 ALA A C 1
ATOM 719 O O . ALA A 1 95 ? 11.638 -3.959 -9.743 1.00 89.75 95 ALA A O 1
ATOM 720 N N . LEU A 1 96 ? 9.581 -3.202 -10.281 1.00 90.00 96 LEU A N 1
ATOM 721 C CA . LEU A 1 96 ? 9.955 -2.586 -11.559 1.00 90.00 96 LEU A CA 1
ATOM 722 C C . LEU A 1 96 ? 11.068 -1.543 -11.400 1.00 90.00 96 LEU A C 1
ATOM 724 O O . LEU A 1 96 ? 12.030 -1.525 -12.168 1.00 90.00 96 LEU A O 1
ATOM 728 N N . LEU A 1 97 ? 10.980 -0.684 -10.378 1.00 89.50 97 LEU A N 1
ATOM 729 C CA . LEU A 1 97 ? 12.030 0.299 -10.107 1.00 89.50 97 LEU A CA 1
ATOM 730 C C . LEU A 1 97 ? 13.354 -0.367 -9.719 1.00 89.50 97 LEU A C 1
ATOM 732 O O . LEU A 1 97 ? 14.405 0.100 -10.154 1.00 89.50 97 LEU A O 1
ATOM 736 N N . LYS A 1 98 ? 13.332 -1.441 -8.923 1.00 88.50 98 LYS A N 1
ATOM 737 C CA . LYS A 1 98 ? 14.545 -2.180 -8.534 1.00 88.50 98 LYS A CA 1
ATOM 738 C C . LYS A 1 98 ? 15.202 -2.862 -9.729 1.00 88.50 98 LYS A C 1
ATOM 740 O O . LYS A 1 98 ? 16.407 -2.708 -9.909 1.00 88.50 98 LYS A O 1
ATOM 745 N N . GLU A 1 99 ? 14.419 -3.555 -10.549 1.00 87.81 99 GLU A N 1
ATOM 746 C CA . GLU A 1 99 ? 14.895 -4.224 -11.763 1.00 87.81 99 GLU A CA 1
ATOM 747 C C . GLU A 1 99 ? 15.559 -3.225 -12.720 1.00 87.81 99 GLU A C 1
ATOM 749 O O . GLU A 1 99 ? 16.706 -3.407 -13.122 1.00 87.81 99 GLU A O 1
ATOM 754 N N . ASN A 1 100 ? 14.892 -2.098 -12.985 1.00 85.56 100 ASN A N 1
ATOM 755 C CA . ASN A 1 100 ? 15.402 -1.069 -13.889 1.00 85.56 100 ASN A CA 1
ATOM 756 C C . ASN A 1 100 ? 16.610 -0.293 -13.322 1.00 85.56 100 ASN A C 1
ATOM 758 O O . ASN A 1 100 ? 17.394 0.297 -14.064 1.00 85.56 100 ASN A O 1
ATOM 762 N N . SER A 1 101 ? 16.772 -0.274 -11.996 1.00 80.50 101 SER A N 1
ATOM 763 C CA . SER A 1 101 ? 17.962 0.295 -11.354 1.00 80.50 101 SER A CA 1
ATOM 764 C C . SER A 1 101 ? 19.168 -0.637 -11.504 1.00 80.50 101 SER A C 1
ATOM 766 O O . SER A 1 101 ? 20.263 -0.162 -11.793 1.00 80.50 101 SER A O 1
ATOM 768 N N . ALA A 1 102 ? 18.966 -1.953 -11.374 1.00 66.06 102 ALA A N 1
ATOM 769 C CA . ALA A 1 102 ? 20.019 -2.959 -11.526 1.00 66.06 102 ALA A CA 1
ATOM 770 C C . ALA A 1 102 ? 20.507 -3.099 -12.981 1.00 66.06 102 ALA A C 1
ATOM 772 O O . ALA A 1 102 ? 21.694 -3.297 -13.216 1.00 66.06 102 ALA A O 1
ATOM 773 N N . SER A 1 103 ? 19.628 -2.923 -13.971 1.00 57.59 103 SER A N 1
ATOM 774 C CA . SER A 1 103 ? 20.012 -2.972 -15.391 1.00 57.59 103 SER A CA 1
ATOM 775 C C . SER A 1 103 ? 20.883 -1.793 -15.845 1.00 57.59 103 SER A C 1
ATOM 777 O O . SER A 1 103 ? 21.565 -1.888 -16.858 1.00 57.59 103 SER A O 1
ATOM 779 N N . SER A 1 104 ? 20.883 -0.670 -15.117 1.00 56.00 104 SER A N 1
ATOM 780 C CA . SER A 1 104 ? 21.719 0.493 -15.459 1.00 56.00 104 SER A CA 1
ATOM 781 C C . SER A 1 104 ? 23.192 0.364 -15.048 1.00 56.00 104 SER A C 1
ATOM 783 O O . SER A 1 104 ? 24.007 1.163 -15.499 1.00 56.00 104 SER A O 1
ATOM 785 N N . SER A 1 105 ? 23.555 -0.631 -14.228 1.00 51.78 105 SER A N 1
ATOM 786 C CA .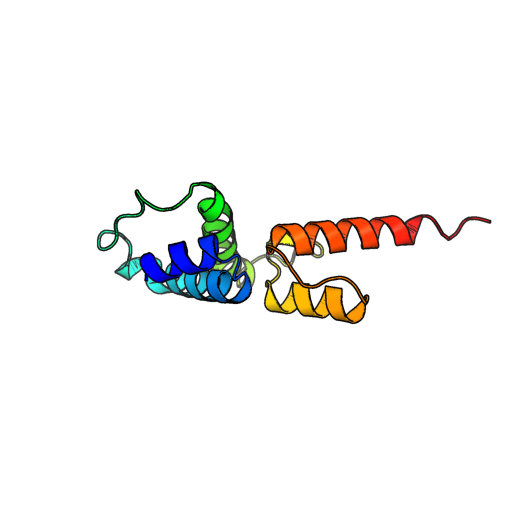 SER A 1 105 ? 24.942 -0.844 -13.781 1.00 51.78 105 SER A CA 1
ATOM 787 C C . SER A 1 105 ? 25.768 -1.788 -14.664 1.00 51.78 105 SER A C 1
ATOM 789 O O . SER A 1 105 ? 26.946 -1.967 -14.377 1.00 51.78 105 SER A O 1
ATOM 791 N N . ASP A 1 106 ? 25.188 -2.364 -15.722 1.00 47.44 106 ASP A N 1
ATOM 792 C CA . ASP A 1 106 ? 25.860 -3.358 -16.585 1.00 47.44 106 ASP A CA 1
ATOM 793 C C . ASP A 1 106 ? 26.215 -2.827 -17.992 1.00 47.44 106 ASP A C 1
ATOM 795 O O . ASP A 1 106 ? 26.884 -3.489 -18.773 1.00 47.44 106 ASP A O 1
ATOM 799 N N . ALA A 1 107 ? 25.820 -1.594 -18.331 1.00 45.22 107 ALA A N 1
ATOM 800 C CA . ALA A 1 107 ? 26.020 -1.010 -19.667 1.00 45.22 107 ALA A CA 1
ATOM 801 C C . ALA A 1 107 ? 27.301 -0.151 -19.799 1.00 45.22 107 ALA A C 1
ATOM 803 O O . ALA A 1 107 ? 27.336 0.787 -20.593 1.00 45.22 107 ALA A O 1
ATOM 804 N N . GLY A 1 108 ? 28.331 -0.417 -18.987 1.00 45.44 108 GLY A N 1
ATOM 805 C CA . GLY A 1 108 ? 29.520 0.440 -18.857 1.00 45.44 108 GLY A CA 1
ATOM 806 C C . GLY A 1 108 ? 30.876 -0.248 -19.038 1.00 45.44 108 GLY A C 1
ATOM 807 O O . GLY A 1 108 ? 31.871 0.296 -18.563 1.00 45.44 108 GLY A O 1
ATOM 808 N N . ALA A 1 109 ? 30.934 -1.424 -19.667 1.00 44.16 109 ALA A N 1
ATOM 809 C CA . ALA A 1 109 ? 32.1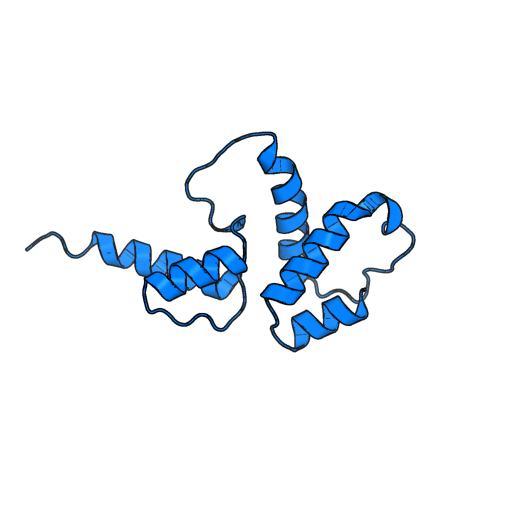88 -2.135 -19.917 1.00 44.16 109 ALA A CA 1
ATOM 810 C C . ALA A 1 109 ? 32.227 -2.745 -21.328 1.00 44.16 109 ALA A C 1
ATOM 812 O O . ALA A 1 109 ? 32.159 -3.959 -21.470 1.00 44.16 109 ALA A O 1
ATOM 813 N N . GLU A 1 110 ? 32.355 -1.896 -22.348 1.00 35.69 110 GLU A N 1
ATOM 814 C CA . GLU A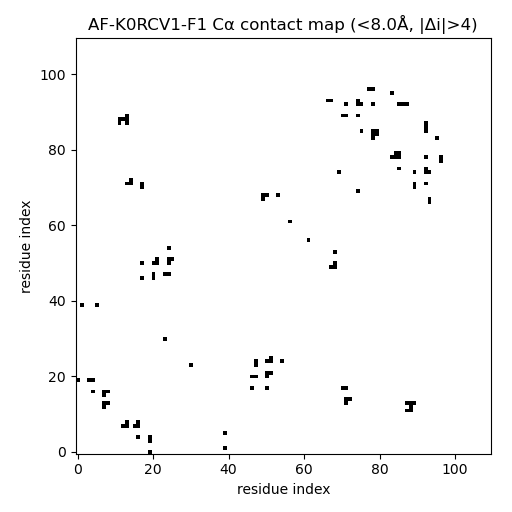 1 110 ? 32.929 -2.244 -23.660 1.00 35.69 110 GLU A CA 1
ATOM 815 C C . GLU A 1 110 ? 33.922 -1.144 -24.061 1.00 35.69 110 GLU A C 1
ATOM 817 O O . GLU A 1 110 ? 33.555 0.051 -23.944 1.00 35.69 110 GLU A O 1
#

Sequence (110 aa):
MLDNLLYANSKNLALFLERIMDFVAKNGDKIVGEVSFSSVPGELTSDLLTSTTRGQISSSRNVPGDLKFVRVSELGKRLHDKGLCIDGSGETMIALLKENSASSSDAGAE

Nearest PDB structures (foldseek):
  2do1-assembly1_A  TM=7.237E-01  e=9.664E-01  Homo sapiens
  4uzw-assembly1_A  TM=7.142E-01  e=3.510E+00  Saccharomyces cerevisiae

Radius of gyration: 16.25 Å; Cα contacts (8 Å, |Δi|>4): 65; chains: 1; bounding box: 48×22×43 Å

Secondary structure (DSSP, 8-state):
-HHHHHHHHHTT-HHHHHHHHHHHHHTHHHHTTTS--TTS-TTHHHHHHHHHHHHHHTTS---TT-GGGS-HHHHHHHHHHTT----S-HHHHHHHHHHHHHGGGSS---

Solvent-accessible surface area (backbone atoms only — not comparable to full-atom values): 6641 Å² total; per-residue (Å²): 108,68,67,57,44,54,48,21,58,76,69,58,35,40,66,59,37,51,54,51,30,48,50,48,52,74,42,42,86,73,41,64,90,74,58,84,65,87,83,56,62,73,76,52,48,58,52,41,49,38,38,41,48,47,72,51,39,84,77,55,75,92,66,90,82,62,63,81,65,56,50,49,73,54,46,39,48,59,26,50,79,69,74,44,81,65,80,57,46,55,66,53,48,48,50,54,52,51,54,60,55,60,61,67,75,72,81,81,83,130

Foldseek 3Di:
DVVQCVVCVVVQVQQSNLVVLLVCLVPVVVDVPVDDCPPPPPVCVLVNVLSNVLVVVVPDDDDPPPLSNPGLVVLLVVCVVVVHDSDGHSVVSVVVVVVVVVVVVPPPDD